Protein AF-A0A850XP18-F1 (afdb_monomer_lite)

Sequence (72 aa):
LQQVENPLEEAIKFLIPLKNLTGDDIETHLLAFEIYFRKGKFLLMLQSVKRAFAINSNNPWLHECLIKFSKA

Foldseek 3Di:
DDDDPCVLVVLVVVLVVCCVPVVLDLVSLLSQLVSCLVVVVLVSNVVSLVSSCVNPVPDPSSVVSVVSSVVD

pLDDT: mean 94.56, std 5.86, range [65.69, 98.75]

Radius of gyration: 12.4 Å; chains: 1; bounding box: 24×23×38 Å

Secondary structure (DSSP, 8-state):
-PPPSSHHHHHHHHHHHHHHH-TT-HHHHHHHHHHHHHTT-HHHHHHHHHHHHHH-TT-HHHHHHHHHHHH-

InterPro domains:
  IPR021183 N-terminal acetyltransferase A, auxiliary subunit [PF12569] (1-52)

Structure (mmCIF, N/CA/C/O backbone):
data_AF-A0A850XP18-F1
#
_entry.id   AF-A0A850XP18-F1
#
loop_
_atom_site.group_PDB
_atom_site.id
_atom_site.type_symbol
_atom_site.label_atom_id
_atom_site.label_alt_id
_atom_site.label_comp_id
_atom_site.label_asym_id
_atom_site.label_entity_id
_atom_site.label_seq_id
_atom_site.pdbx_PDB_ins_code
_atom_site.Cartn_x
_atom_site.Cartn_y
_atom_site.Cartn_z
_atom_site.occupancy
_atom_site.B_iso_or_equiv
_atom_site.auth_seq_id
_atom_site.auth_comp_id
_atom_site.auth_asym_id
_atom_site.auth_atom_id
_atom_site.pdbx_PDB_model_num
ATOM 1 N N . LEU A 1 1 ? 1.996 -3.982 27.749 1.00 65.69 1 LEU A N 1
ATOM 2 C CA . LEU A 1 1 ? 2.075 -3.127 26.541 1.00 65.69 1 LEU A CA 1
ATOM 3 C C . LEU A 1 1 ? 1.020 -2.038 26.682 1.00 65.69 1 LEU A C 1
ATOM 5 O O . LEU A 1 1 ? -0.110 -2.382 27.003 1.00 65.69 1 LEU A O 1
ATOM 9 N N . GLN A 1 2 ? 1.386 -0.762 26.545 1.00 77.38 2 GLN A N 1
ATOM 10 C CA . GLN A 1 2 ? 0.417 0.343 26.574 1.00 77.38 2 GLN A CA 1
ATOM 11 C C . GLN A 1 2 ? -0.425 0.319 25.287 1.00 77.38 2 GLN A C 1
ATOM 13 O O . GLN A 1 2 ? 0.122 0.089 24.209 1.00 77.38 2 GLN A O 1
ATOM 18 N N . GLN A 1 3 ? -1.743 0.510 25.395 1.00 80.06 3 GLN A N 1
ATOM 19 C CA . G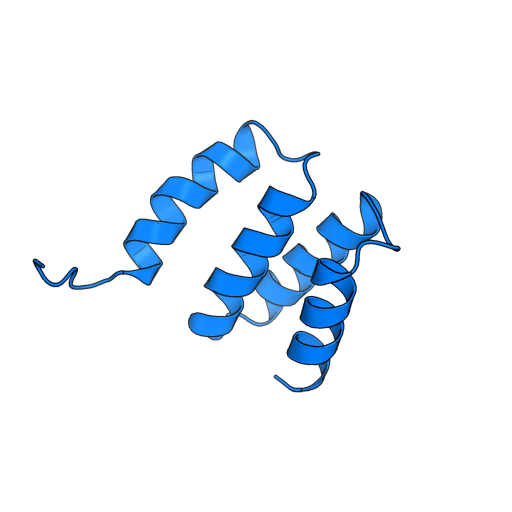LN A 1 3 ? -2.612 0.653 24.224 1.00 80.06 3 GLN A CA 1
ATOM 20 C C . GLN A 1 3 ? -2.401 2.030 23.593 1.00 80.06 3 GLN A C 1
ATOM 22 O O . GLN A 1 3 ? -2.462 3.048 24.276 1.00 80.06 3 GLN A O 1
ATOM 27 N N . VAL A 1 4 ? -2.169 2.049 22.283 1.00 83.56 4 VAL A N 1
ATOM 28 C CA . VAL A 1 4 ? -2.210 3.270 21.475 1.00 83.56 4 VAL A CA 1
ATOM 29 C C . VAL A 1 4 ? -3.660 3.488 21.057 1.00 83.56 4 VAL A C 1
ATOM 31 O O . VAL A 1 4 ? -4.250 2.588 20.464 1.00 83.56 4 VAL A O 1
ATOM 34 N N . GLU A 1 5 ? -4.228 4.659 21.349 1.00 86.25 5 GLU A N 1
ATOM 35 C CA . GLU A 1 5 ? -5.639 4.957 21.048 1.00 86.25 5 GLU A CA 1
ATOM 36 C C . GLU A 1 5 ? -5.940 4.923 19.543 1.00 86.25 5 GLU A C 1
ATOM 38 O O . GLU A 1 5 ? -6.940 4.351 19.119 1.00 86.25 5 GLU A O 1
ATOM 43 N N . ASN A 1 6 ? -5.050 5.492 18.721 1.00 89.44 6 ASN A N 1
ATOM 44 C CA . ASN A 1 6 ? -5.242 5.628 17.275 1.00 89.44 6 ASN A CA 1
ATOM 45 C C . ASN A 1 6 ? -4.045 5.062 16.489 1.00 89.44 6 ASN A C 1
ATOM 47 O O . ASN A 1 6 ? -3.312 5.815 15.843 1.00 89.44 6 ASN A O 1
ATOM 51 N N . PRO A 1 7 ? -3.822 3.734 16.504 1.00 91.75 7 PRO A N 1
ATOM 52 C CA . PRO A 1 7 ? -2.592 3.126 15.987 1.00 91.75 7 PRO A CA 1
ATOM 53 C C . PRO A 1 7 ? -2.352 3.412 14.498 1.00 91.75 7 PRO A C 1
ATOM 55 O O . PRO A 1 7 ? -1.212 3.574 14.072 1.00 91.75 7 PRO A O 1
ATOM 58 N N . LEU A 1 8 ? -3.419 3.530 13.699 1.00 92.81 8 LEU A N 1
ATOM 59 C CA . LEU A 1 8 ? -3.311 3.857 12.273 1.00 92.81 8 LEU A CA 1
ATOM 60 C C . LEU A 1 8 ? -2.992 5.335 12.017 1.00 92.81 8 LEU A C 1
ATOM 62 O O . LEU A 1 8 ? -2.355 5.636 11.011 1.00 92.81 8 LEU A O 1
ATOM 66 N N . GLU A 1 9 ? -3.426 6.253 12.886 1.00 92.56 9 GLU A N 1
ATOM 67 C CA . GLU A 1 9 ? -3.023 7.663 12.772 1.00 92.56 9 GLU A CA 1
ATOM 68 C C . GLU A 1 9 ? -1.560 7.840 13.165 1.00 92.56 9 GLU A C 1
ATOM 70 O O . GLU A 1 9 ? -0.820 8.542 12.478 1.00 92.56 9 GLU A O 1
ATOM 75 N N . GLU A 1 10 ? -1.107 7.133 14.202 1.00 93.25 10 GLU A N 1
ATOM 76 C CA . GLU A 1 10 ? 0.310 7.123 14.561 1.00 93.25 10 GLU A CA 1
ATOM 77 C C . GLU A 1 10 ? 1.168 6.534 13.435 1.00 93.25 10 GLU A C 1
ATOM 79 O O . GLU A 1 10 ? 2.175 7.130 13.062 1.00 93.25 10 GLU A O 1
ATOM 84 N N . ALA A 1 11 ? 0.736 5.441 12.796 1.00 93.12 11 ALA A N 1
ATOM 85 C CA . ALA A 1 11 ? 1.447 4.864 11.654 1.00 93.12 11 ALA A CA 1
ATOM 86 C C . ALA A 1 11 ? 1.590 5.848 10.475 1.00 93.12 11 ALA A C 1
ATOM 88 O O . ALA A 1 11 ? 2.633 5.888 9.821 1.00 93.12 11 ALA A O 1
ATOM 89 N N . ILE A 1 12 ? 0.578 6.687 10.217 1.00 91.81 12 ILE A N 1
ATOM 90 C CA . ILE A 1 12 ? 0.646 7.707 9.157 1.00 91.81 12 ILE A CA 1
ATOM 91 C C . ILE A 1 12 ? 1.745 8.734 9.438 1.00 91.81 12 ILE A C 1
ATOM 93 O O . ILE A 1 12 ? 2.422 9.157 8.500 1.00 91.81 12 ILE A O 1
ATOM 97 N N . LYS A 1 13 ? 1.965 9.110 10.703 1.00 92.88 13 LYS A N 1
ATOM 98 C CA . LYS A 1 13 ? 3.033 10.055 11.064 1.00 92.88 13 LYS A CA 1
ATOM 99 C C . LYS A 1 13 ? 4.416 9.535 10.679 1.00 92.88 13 LYS A C 1
ATOM 101 O O . LYS A 1 13 ? 5.249 10.332 10.266 1.00 92.88 13 LYS A O 1
ATOM 106 N N . PHE A 1 14 ? 4.637 8.220 10.745 1.00 91.38 14 PHE A N 1
ATOM 107 C CA . PHE A 1 14 ? 5.870 7.583 10.264 1.00 91.38 14 PHE A CA 1
ATOM 108 C C . PHE A 1 14 ? 5.887 7.403 8.744 1.00 91.38 14 PHE A C 1
ATOM 110 O O . PHE A 1 14 ? 6.937 7.511 8.118 1.00 91.38 14 PHE A O 1
ATOM 117 N N . LEU A 1 15 ? 4.726 7.186 8.125 1.00 92.31 15 LEU A N 1
ATOM 118 C CA . LEU A 1 15 ? 4.627 7.040 6.675 1.00 92.31 15 LEU A CA 1
ATOM 119 C C . LEU A 1 15 ? 4.953 8.340 5.920 1.00 92.31 15 LEU A C 1
ATOM 121 O O . LEU A 1 15 ? 5.524 8.292 4.834 1.00 92.31 15 LEU A O 1
ATOM 125 N N . ILE A 1 16 ? 4.574 9.502 6.459 1.00 90.81 16 ILE A N 1
ATOM 126 C CA . ILE A 1 16 ? 4.808 10.807 5.817 1.00 90.81 16 ILE A CA 1
ATOM 127 C C . ILE A 1 16 ? 6.296 11.042 5.489 1.00 90.81 16 ILE A C 1
ATOM 129 O O . ILE A 1 16 ? 6.588 11.305 4.321 1.00 90.81 16 ILE A O 1
ATOM 133 N N . PRO A 1 17 ? 7.246 10.937 6.441 1.00 93.19 17 PRO A N 1
ATOM 134 C CA . PRO A 1 17 ? 8.660 11.119 6.136 1.00 93.19 17 PRO A CA 1
ATOM 135 C C . PRO A 1 17 ? 9.193 10.073 5.152 1.00 93.19 17 PRO A C 1
ATOM 137 O O . PRO A 1 17 ? 9.939 10.455 4.256 1.00 93.19 17 PRO A O 1
ATOM 140 N N . LEU A 1 18 ? 8.754 8.808 5.224 1.00 89.94 18 LEU A N 1
ATOM 141 C CA . LEU A 1 18 ? 9.126 7.789 4.229 1.00 89.94 18 LEU A CA 1
ATOM 142 C C . LEU A 1 18 ? 8.694 8.208 2.817 1.00 89.94 18 LEU A C 1
ATOM 144 O O . LEU A 1 18 ? 9.495 8.253 1.894 1.00 89.94 18 LEU A O 1
ATOM 148 N N . LYS A 1 19 ? 7.443 8.642 2.640 1.00 86.88 19 LYS A N 1
ATOM 149 C CA . LYS A 1 19 ? 6.955 9.106 1.330 1.00 86.88 19 LYS A CA 1
ATOM 150 C C . LYS A 1 19 ? 7.726 10.307 0.779 1.00 86.88 19 LYS A C 1
ATOM 152 O O . LYS A 1 19 ? 7.771 10.466 -0.439 1.00 86.88 19 LYS A O 1
ATOM 157 N N . ASN A 1 20 ? 8.275 11.149 1.652 1.00 89.19 20 ASN A N 1
ATOM 158 C CA . ASN A 1 20 ? 9.000 12.357 1.263 1.00 89.19 20 ASN A CA 1
ATOM 159 C C . ASN A 1 20 ? 10.483 12.095 0.971 1.00 89.19 20 ASN A C 1
ATOM 161 O O . ASN A 1 20 ? 11.054 12.785 0.133 1.00 89.19 20 ASN A O 1
ATOM 165 N N . LEU A 1 21 ? 11.101 11.143 1.674 1.00 91.75 21 LEU A N 1
ATOM 166 C CA . LEU A 1 21 ? 12.544 10.893 1.617 1.00 91.75 21 LEU A CA 1
ATOM 167 C C . LEU A 1 21 ? 12.910 9.655 0.789 1.00 91.75 21 LEU A C 1
ATOM 169 O O . LEU A 1 21 ? 13.999 9.610 0.232 1.00 91.75 21 LEU A O 1
ATOM 173 N N . THR A 1 22 ? 12.010 8.676 0.702 1.00 90.62 22 THR A N 1
ATOM 174 C CA . THR A 1 22 ? 12.215 7.370 0.053 1.00 90.62 22 THR A CA 1
ATOM 175 C C . THR A 1 22 ? 11.030 7.030 -0.856 1.00 90.62 22 THR A C 1
ATOM 177 O O . THR A 1 22 ? 10.443 5.947 -0.807 1.00 90.62 22 THR A O 1
ATOM 180 N N . GLY A 1 23 ? 10.615 8.002 -1.677 1.00 86.56 23 GLY A N 1
ATOM 181 C CA . GLY A 1 23 ? 9.481 7.868 -2.598 1.00 86.56 23 GLY A CA 1
ATOM 182 C C . GLY A 1 23 ? 9.735 6.944 -3.797 1.00 86.56 23 GLY A C 1
ATOM 183 O O . GLY A 1 23 ? 8.789 6.591 -4.498 1.00 86.56 23 GLY A O 1
ATOM 184 N N . ASP A 1 24 ? 10.983 6.563 -4.030 1.00 92.62 24 ASP A N 1
ATOM 185 C CA . ASP A 1 24 ? 11.462 5.598 -5.021 1.00 92.62 24 ASP A CA 1
ATOM 186 C C . ASP A 1 24 ? 11.633 4.179 -4.451 1.00 92.62 24 ASP A C 1
ATOM 188 O O . ASP A 1 24 ? 11.792 3.229 -5.215 1.00 92.62 24 ASP A O 1
ATOM 192 N N . ASP A 1 25 ? 11.524 4.013 -3.131 1.00 96.00 25 ASP A N 1
ATOM 193 C CA . ASP A 1 25 ? 11.485 2.707 -2.482 1.00 96.00 25 ASP A CA 1
ATOM 194 C C . ASP A 1 25 ? 10.076 2.102 -2.580 1.00 96.00 25 ASP A C 1
ATOM 196 O O . ASP A 1 25 ? 9.065 2.717 -2.216 1.00 96.00 25 ASP A O 1
ATOM 200 N N . ILE A 1 26 ? 9.996 0.867 -3.077 1.00 98.00 26 ILE A N 1
ATOM 201 C CA . ILE A 1 26 ? 8.735 0.142 -3.201 1.00 98.00 26 ILE A CA 1
ATOM 202 C C . ILE A 1 26 ? 8.094 -0.122 -1.834 1.00 98.00 26 ILE A C 1
ATOM 204 O O . ILE A 1 26 ? 6.868 -0.030 -1.719 1.00 98.00 26 ILE A O 1
ATOM 208 N N . GLU A 1 27 ? 8.891 -0.388 -0.795 1.00 96.88 27 GLU A N 1
ATOM 209 C CA . GLU A 1 27 ? 8.386 -0.714 0.543 1.00 96.88 27 GLU A CA 1
ATOM 210 C C . GLU A 1 27 ? 7.580 0.447 1.132 1.00 96.88 27 GLU A C 1
ATOM 212 O O . GLU A 1 27 ? 6.520 0.228 1.722 1.00 96.88 27 GLU A O 1
ATOM 217 N N . THR A 1 28 ? 7.990 1.692 0.862 1.00 97.31 28 THR A N 1
ATOM 218 C CA . THR A 1 28 ? 7.250 2.905 1.237 1.00 97.31 28 THR A CA 1
ATOM 219 C C . THR A 1 28 ? 5.799 2.864 0.746 1.00 97.31 28 THR A C 1
ATOM 221 O O . THR A 1 28 ? 4.864 3.175 1.492 1.00 97.31 28 THR A O 1
ATOM 224 N N . HIS A 1 29 ? 5.574 2.476 -0.514 1.00 98.12 29 HIS A N 1
ATOM 225 C CA . HIS A 1 29 ? 4.227 2.446 -1.096 1.00 98.12 29 HIS A CA 1
ATOM 226 C C . HIS A 1 29 ? 3.434 1.212 -0.661 1.00 98.12 29 HIS A C 1
ATOM 228 O O . HIS A 1 29 ? 2.216 1.309 -0.495 1.00 98.12 29 HIS A O 1
ATOM 234 N N . LEU A 1 30 ? 4.094 0.077 -0.422 1.00 98.38 30 LEU A N 1
ATOM 235 C CA . LEU A 1 30 ? 3.446 -1.133 0.099 1.00 98.38 30 LEU A CA 1
ATOM 236 C C . LEU A 1 30 ? 2.986 -0.946 1.555 1.00 98.38 30 LEU A C 1
ATOM 238 O O . LEU A 1 30 ? 1.845 -1.267 1.891 1.00 98.38 30 LEU A O 1
ATOM 242 N N . LEU A 1 31 ? 3.797 -0.302 2.397 1.00 97.56 31 LEU A N 1
ATOM 243 C CA . LEU A 1 31 ? 3.396 0.113 3.745 1.00 97.56 31 LEU A CA 1
ATOM 244 C C . LEU A 1 31 ? 2.230 1.107 3.706 1.00 97.56 31 LEU A C 1
ATOM 246 O O . LEU A 1 31 ? 1.265 0.973 4.464 1.00 97.56 31 LEU A O 1
ATOM 250 N N . ALA A 1 32 ? 2.274 2.079 2.786 1.00 97.62 32 ALA A N 1
ATOM 251 C CA . ALA A 1 32 ? 1.163 3.002 2.582 1.00 97.62 32 ALA A CA 1
ATOM 252 C C . ALA A 1 32 ? -0.138 2.258 2.247 1.00 97.62 32 ALA A C 1
ATOM 254 O O . ALA A 1 32 ? -1.190 2.578 2.802 1.00 97.62 32 ALA A O 1
ATOM 255 N N . PHE A 1 33 ? -0.072 1.260 1.359 1.00 98.31 33 PHE A N 1
ATOM 256 C CA . PHE A 1 33 ? -1.223 0.431 1.010 1.00 98.31 33 PHE A CA 1
ATOM 257 C C . PHE A 1 33 ? -1.827 -0.250 2.244 1.00 98.31 33 PHE A C 1
ATOM 259 O O . PHE A 1 33 ? -3.026 -0.120 2.470 1.00 98.31 33 PHE A O 1
ATOM 266 N N . GLU A 1 34 ? -1.019 -0.914 3.071 1.00 97.94 34 GLU A N 1
ATOM 267 C CA . GLU A 1 34 ? -1.495 -1.645 4.256 1.00 97.94 34 GLU A CA 1
ATOM 268 C C . GLU A 1 34 ? -2.190 -0.737 5.287 1.00 97.94 34 GLU A C 1
ATOM 270 O O . GLU A 1 34 ? -3.182 -1.138 5.913 1.00 97.94 34 GLU A O 1
ATOM 275 N N . ILE A 1 35 ? -1.705 0.499 5.445 1.00 97.19 35 ILE A N 1
ATOM 276 C CA . ILE A 1 35 ? -2.337 1.512 6.300 1.00 97.19 35 ILE A CA 1
ATOM 277 C C . ILE A 1 35 ? -3.676 1.949 5.695 1.00 97.19 35 ILE A C 1
ATOM 279 O O . ILE A 1 35 ? -4.699 1.959 6.383 1.00 97.19 35 ILE A O 1
ATOM 283 N N . TYR A 1 36 ? -3.699 2.300 4.406 1.00 97.56 36 TYR A N 1
ATOM 284 C CA . TYR A 1 36 ? -4.912 2.788 3.747 1.00 97.56 36 TYR A CA 1
ATOM 285 C C . TYR A 1 36 ? -5.982 1.710 3.582 1.00 97.56 36 TYR A C 1
ATOM 287 O O . TYR A 1 36 ? -7.165 2.032 3.687 1.00 97.56 36 TYR A O 1
ATOM 295 N N . PHE A 1 37 ? -5.578 0.452 3.415 1.00 97.81 37 PHE A N 1
ATOM 296 C CA . PHE A 1 37 ? -6.455 -0.712 3.426 1.00 97.81 37 PHE A CA 1
ATOM 297 C C . PHE A 1 37 ? -7.201 -0.818 4.760 1.00 97.81 37 PHE A C 1
ATOM 299 O O . PHE A 1 37 ? -8.429 -0.815 4.780 1.00 97.81 37 PHE A O 1
ATOM 306 N N . ARG A 1 38 ? -6.485 -0.775 5.894 1.00 96.44 38 ARG A N 1
ATOM 307 C CA . ARG A 1 38 ? -7.107 -0.810 7.234 1.00 96.44 38 ARG A CA 1
ATOM 308 C C . ARG A 1 38 ? -7.976 0.412 7.538 1.00 96.44 38 ARG A C 1
ATOM 310 O O . ARG A 1 38 ? -8.900 0.311 8.337 1.00 96.44 38 ARG A O 1
ATOM 317 N N . LYS A 1 39 ? -7.701 1.559 6.909 1.00 95.38 39 LYS A N 1
ATOM 318 C CA . LYS A 1 39 ? -8.514 2.783 7.032 1.00 95.38 39 LYS A CA 1
ATOM 319 C C . LYS A 1 39 ? -9.682 2.866 6.038 1.00 95.38 39 LYS A C 1
ATOM 321 O O . LYS A 1 39 ? -10.401 3.864 6.070 1.00 95.38 39 LYS A O 1
ATOM 326 N N . GLY A 1 40 ? -9.841 1.907 5.121 1.00 95.94 40 GLY A N 1
ATOM 327 C CA . GLY A 1 40 ? -10.879 1.946 4.083 1.00 95.94 40 GLY A CA 1
ATOM 328 C C . GLY A 1 40 ? -10.725 3.102 3.081 1.00 95.94 40 GLY A C 1
ATOM 329 O O . GLY A 1 40 ? -11.712 3.640 2.583 1.00 95.94 40 GLY A O 1
ATOM 330 N N . LYS A 1 41 ? -9.494 3.552 2.800 1.00 97.12 41 LYS A N 1
ATOM 331 C CA . LYS A 1 41 ? -9.221 4.685 1.893 1.00 97.12 41 LYS A CA 1
ATOM 332 C C . LYS A 1 41 ? -8.907 4.201 0.473 1.00 97.12 41 LYS A C 1
ATOM 334 O O . LYS A 1 41 ? -7.762 4.263 0.029 1.00 97.12 41 LYS A O 1
ATOM 339 N N . PHE A 1 42 ? -9.939 3.782 -0.257 1.00 97.62 42 PHE A N 1
ATOM 340 C CA . PHE A 1 42 ? -9.820 3.100 -1.556 1.00 97.62 42 PHE A CA 1
ATOM 341 C C . PHE A 1 42 ? -8.958 3.825 -2.608 1.00 97.62 42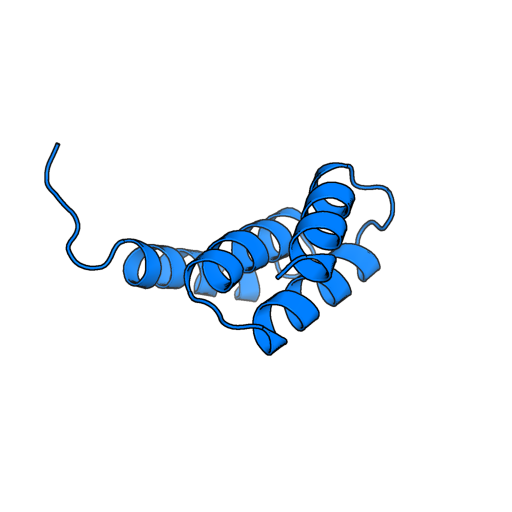 PHE A C 1
ATOM 343 O O . PHE A 1 42 ? -8.067 3.229 -3.210 1.00 97.62 42 PHE A O 1
ATOM 350 N N . LEU A 1 43 ? -9.150 5.135 -2.806 1.00 98.31 43 LEU A N 1
ATOM 351 C CA . LEU A 1 43 ? -8.354 5.896 -3.784 1.00 98.31 43 LEU A CA 1
ATOM 352 C C . LEU A 1 43 ? -6.865 5.968 -3.413 1.0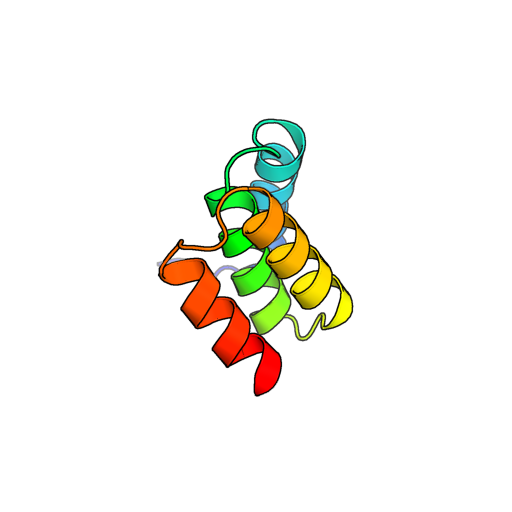0 98.31 43 LEU A C 1
ATOM 354 O O . LEU A 1 43 ? -6.004 5.943 -4.292 1.00 98.31 43 LEU A O 1
ATOM 358 N N . LEU A 1 44 ? -6.556 6.023 -2.116 1.00 97.75 44 LEU A N 1
ATOM 359 C CA . LEU A 1 44 ? -5.176 6.021 -1.636 1.00 97.75 44 LEU A CA 1
ATOM 360 C C . LEU A 1 44 ? -4.549 4.628 -1.756 1.00 97.75 44 LEU A C 1
ATOM 362 O O . LEU A 1 44 ? -3.373 4.526 -2.090 1.00 97.75 44 LEU A O 1
ATOM 366 N N . MET A 1 45 ? -5.335 3.560 -1.584 1.00 98.50 45 MET A N 1
ATOM 367 C CA . MET A 1 45 ? -4.895 2.196 -1.891 1.00 98.50 45 MET A CA 1
ATOM 368 C C . MET A 1 45 ? -4.509 2.061 -3.370 1.00 98.50 45 MET A C 1
ATOM 370 O O . MET A 1 45 ? -3.415 1.582 -3.670 1.00 98.50 45 MET A O 1
ATOM 374 N N . LEU A 1 46 ? -5.358 2.547 -4.287 1.00 98.56 46 LEU A N 1
ATOM 375 C CA . LEU A 1 46 ? -5.072 2.537 -5.726 1.00 98.56 46 LEU A CA 1
ATOM 376 C C . LEU A 1 46 ? -3.802 3.334 -6.055 1.00 98.56 46 LEU A C 1
ATOM 378 O O . LEU A 1 46 ? -2.961 2.889 -6.836 1.00 98.56 46 LEU A O 1
ATOM 382 N N . GLN A 1 47 ? -3.646 4.515 -5.455 1.00 98.25 47 GLN A N 1
ATOM 383 C CA . GLN A 1 47 ? -2.451 5.335 -5.634 1.00 98.25 47 GLN A CA 1
ATOM 384 C C . GLN A 1 47 ? -1.185 4.586 -5.194 1.00 98.25 47 GLN A C 1
ATOM 386 O O . GLN A 1 47 ? -0.193 4.603 -5.925 1.00 98.25 47 GLN A O 1
ATOM 391 N N . SER A 1 48 ? -1.226 3.922 -4.037 1.00 98.19 48 SER A N 1
ATOM 392 C CA . SER A 1 48 ? -0.104 3.142 -3.513 1.00 98.19 48 SER A CA 1
ATOM 393 C C . SER A 1 48 ? 0.302 2.010 -4.456 1.00 98.19 48 SER A C 1
ATOM 395 O O . SER A 1 48 ? 1.470 1.935 -4.835 1.00 98.19 48 SER A O 1
ATOM 397 N N . VAL A 1 49 ? -0.644 1.178 -4.915 1.00 98.50 49 VAL A N 1
ATOM 398 C CA . VAL A 1 49 ? -0.306 0.057 -5.816 1.00 98.50 49 VAL A CA 1
ATOM 399 C C . VAL A 1 49 ? 0.202 0.537 -7.175 1.00 98.50 49 VAL A C 1
ATOM 401 O O . VAL A 1 49 ? 1.127 -0.062 -7.712 1.00 98.50 49 VAL A O 1
ATOM 404 N N . LYS A 1 50 ? -0.316 1.652 -7.714 1.00 98.50 50 LYS A N 1
ATOM 405 C CA . LYS A 1 50 ? 0.188 2.228 -8.975 1.00 98.50 50 LYS A CA 1
ATOM 406 C C . LYS A 1 50 ? 1.636 2.701 -8.858 1.00 98.50 50 LYS A C 1
ATOM 408 O O . LYS A 1 50 ? 2.410 2.512 -9.791 1.00 98.50 50 LYS A O 1
ATOM 413 N N . ARG A 1 51 ? 2.002 3.321 -7.732 1.00 98.12 51 ARG A N 1
ATOM 414 C CA . ARG A 1 51 ? 3.375 3.787 -7.487 1.00 98.12 51 ARG A CA 1
ATOM 415 C C . ARG A 1 51 ? 4.336 2.625 -7.260 1.00 98.12 51 ARG A C 1
ATOM 417 O O . ARG A 1 51 ? 5.380 2.591 -7.895 1.00 98.12 51 ARG A O 1
ATOM 424 N N . ALA A 1 52 ? 3.947 1.645 -6.445 1.00 98.50 52 ALA A N 1
ATOM 425 C CA . ALA A 1 52 ? 4.728 0.426 -6.244 1.00 98.50 52 ALA A CA 1
ATOM 426 C C . ALA A 1 52 ? 4.954 -0.339 -7.562 1.00 98.50 52 ALA A C 1
ATOM 428 O O . ALA A 1 52 ? 6.075 -0.749 -7.856 1.00 98.50 52 ALA A O 1
ATOM 429 N N . PHE A 1 53 ? 3.915 -0.461 -8.396 1.00 98.50 53 PHE A N 1
ATOM 430 C CA . PHE A 1 53 ? 4.010 -1.098 -9.712 1.00 98.50 53 PHE A CA 1
ATOM 431 C C . PHE A 1 53 ? 4.984 -0.383 -10.652 1.00 98.50 53 PHE A C 1
ATOM 433 O O . PHE A 1 53 ? 5.694 -1.045 -11.403 1.00 98.50 53 PHE A O 1
ATOM 440 N N . ALA A 1 54 ? 5.044 0.951 -10.598 1.00 98.38 54 ALA A N 1
ATOM 441 C CA . ALA A 1 54 ? 5.982 1.731 -11.401 1.00 98.38 54 ALA A CA 1
ATOM 442 C C . ALA A 1 54 ? 7.453 1.532 -10.986 1.00 98.38 54 ALA A C 1
ATOM 444 O O . ALA A 1 54 ? 8.336 1.748 -11.809 1.00 98.38 54 ALA A O 1
ATOM 445 N N . ILE A 1 55 ? 7.713 1.123 -9.738 1.00 98.00 55 ILE A N 1
ATOM 446 C CA . ILE A 1 55 ? 9.064 0.862 -9.217 1.00 98.00 55 ILE A CA 1
ATOM 447 C C . ILE A 1 55 ? 9.496 -0.575 -9.531 1.00 98.00 55 ILE A C 1
ATOM 449 O O . ILE A 1 55 ? 10.552 -0.793 -10.117 1.00 98.00 55 ILE A O 1
ATOM 453 N N . ASN A 1 56 ? 8.689 -1.568 -9.147 1.00 98.19 56 ASN A N 1
ATOM 454 C CA . ASN A 1 56 ? 8.978 -2.977 -9.411 1.00 98.19 56 ASN A CA 1
ATOM 455 C C . ASN A 1 56 ? 7.682 -3.796 -9.497 1.00 98.19 56 ASN A C 1
ATOM 457 O O . ASN A 1 56 ? 7.136 -4.247 -8.489 1.00 98.19 56 ASN A O 1
ATOM 461 N N . SER A 1 57 ? 7.218 -4.032 -10.724 1.00 98.19 57 SER A N 1
ATOM 462 C CA . SER A 1 57 ? 5.990 -4.780 -11.018 1.00 98.19 57 SER A CA 1
ATOM 463 C C . SER A 1 57 ? 6.047 -6.272 -10.668 1.00 98.19 57 SER A C 1
ATOM 465 O O . SER A 1 57 ? 4.996 -6.892 -10.526 1.00 98.19 57 SER A O 1
ATOM 467 N N . ASN A 1 58 ? 7.241 -6.846 -10.488 1.00 98.19 58 ASN A N 1
ATOM 468 C CA . ASN A 1 58 ? 7.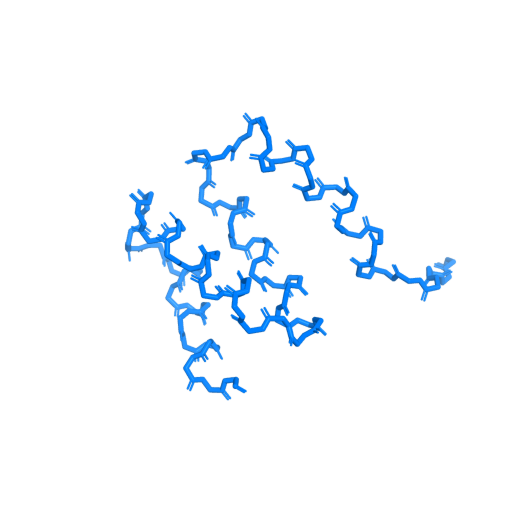440 -8.265 -10.173 1.00 98.19 58 ASN A CA 1
ATOM 469 C C . ASN A 1 58 ? 7.615 -8.529 -8.667 1.00 98.19 58 ASN A C 1
ATOM 471 O O . ASN A 1 58 ? 7.947 -9.645 -8.266 1.00 98.19 58 ASN A O 1
ATOM 475 N N . ASN A 1 59 ? 7.424 -7.517 -7.815 1.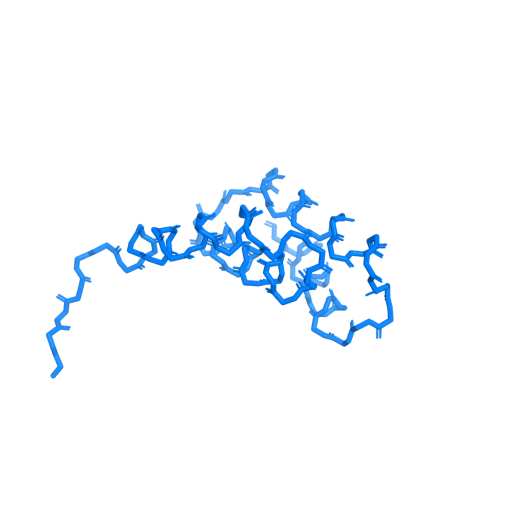00 98.50 59 ASN A N 1
ATOM 476 C CA . ASN A 1 59 ? 7.550 -7.683 -6.372 1.00 98.50 59 ASN A CA 1
ATOM 477 C C . ASN A 1 59 ? 6.407 -8.570 -5.810 1.00 98.50 59 ASN A C 1
ATOM 479 O O . ASN A 1 59 ? 5.232 -8.299 -6.072 1.00 98.50 59 ASN A O 1
ATOM 483 N N . PRO A 1 60 ? 6.710 -9.607 -5.007 1.00 98.50 60 PRO A N 1
ATOM 484 C CA . PRO A 1 60 ? 5.692 -10.528 -4.497 1.00 98.50 60 PRO A CA 1
ATOM 485 C C . PRO A 1 60 ? 4.709 -9.862 -3.524 1.00 98.50 60 PRO A C 1
ATOM 487 O O . PRO A 1 60 ? 3.516 -10.157 -3.553 1.00 98.50 60 PRO A O 1
ATOM 490 N N . TRP A 1 61 ? 5.164 -8.908 -2.709 1.00 98.62 61 TRP A N 1
ATOM 491 C CA . TRP A 1 61 ? 4.282 -8.190 -1.789 1.00 98.62 61 TRP A CA 1
ATOM 492 C C . TRP A 1 61 ? 3.357 -7.217 -2.539 1.00 98.62 61 TRP A C 1
ATOM 494 O O . TRP A 1 61 ? 2.181 -7.079 -2.190 1.00 98.62 61 TRP A O 1
ATOM 504 N N . LEU A 1 62 ? 3.818 -6.621 -3.646 1.00 98.75 62 LEU A N 1
ATOM 505 C CA . LEU A 1 62 ? 2.935 -5.890 -4.562 1.00 98.75 62 LEU A CA 1
ATOM 506 C C . LEU A 1 62 ? 1.827 -6.793 -5.117 1.00 98.75 62 LEU A C 1
ATOM 508 O O . LEU A 1 62 ? 0.668 -6.378 -5.151 1.00 98.75 62 LEU A O 1
ATOM 512 N N . HIS A 1 63 ? 2.157 -8.019 -5.525 1.00 98.62 63 HIS A N 1
ATOM 513 C CA . HIS A 1 63 ? 1.161 -8.968 -6.020 1.00 98.62 63 HIS A CA 1
ATOM 514 C C . HIS A 1 63 ? 0.066 -9.243 -4.976 1.00 98.62 63 HIS A C 1
ATOM 516 O O . HIS A 1 63 ? -1.124 -9.171 -5.292 1.00 98.62 63 HIS A O 1
ATOM 522 N N . GLU A 1 64 ? 0.440 -9.450 -3.711 1.00 98.56 64 GLU A N 1
ATOM 523 C CA . GLU A 1 64 ? -0.530 -9.582 -2.618 1.00 98.56 64 GLU A CA 1
ATOM 524 C C . GLU A 1 64 ? -1.402 -8.333 -2.449 1.00 98.56 64 GLU A C 1
ATOM 526 O O . GLU A 1 64 ? -2.618 -8.444 -2.275 1.00 98.56 64 GLU A O 1
ATOM 531 N N . CYS A 1 65 ? -0.803 -7.139 -2.519 1.00 98.56 65 CYS A N 1
ATOM 532 C CA . CYS A 1 65 ? -1.532 -5.876 -2.412 1.00 98.56 65 CYS A CA 1
ATOM 533 C C . CYS A 1 65 ? -2.547 -5.709 -3.551 1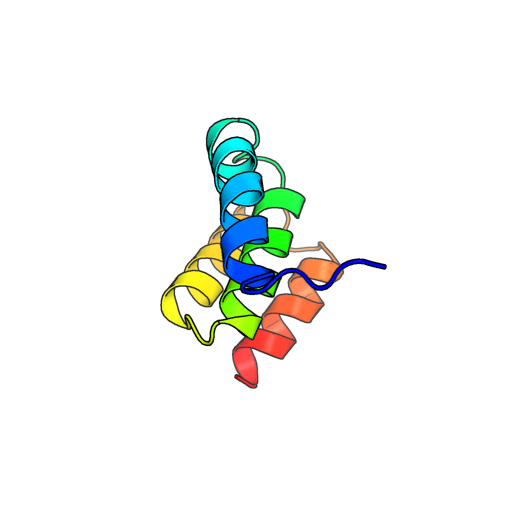.00 98.56 65 CYS A C 1
ATOM 535 O O . CYS A 1 65 ? -3.668 -5.267 -3.308 1.00 98.56 65 CYS A O 1
ATOM 537 N N . LEU A 1 66 ? -2.204 -6.113 -4.777 1.00 98.56 66 LEU A N 1
ATOM 538 C CA . LEU A 1 66 ? -3.120 -6.088 -5.922 1.00 98.56 66 LEU A CA 1
ATOM 539 C C . LEU A 1 66 ? -4.300 -7.053 -5.732 1.00 98.56 66 LEU A C 1
ATOM 541 O O . LEU A 1 66 ? -5.443 -6.676 -5.993 1.00 98.56 66 LEU A O 1
ATOM 545 N N . ILE A 1 67 ? -4.055 -8.263 -5.212 1.00 98.44 67 ILE A N 1
ATOM 546 C CA . ILE A 1 67 ? -5.130 -9.211 -4.879 1.00 98.44 67 ILE A CA 1
ATOM 547 C C . ILE A 1 67 ? -6.032 -8.635 -3.783 1.00 98.44 67 ILE A C 1
ATOM 549 O O . ILE A 1 67 ? -7.254 -8.654 -3.936 1.00 98.44 67 ILE A O 1
ATOM 553 N N . LYS A 1 68 ? -5.454 -8.099 -2.699 1.00 98.12 68 LYS A N 1
ATOM 554 C CA . LYS A 1 68 ? -6.211 -7.449 -1.615 1.00 98.12 68 LYS A CA 1
ATOM 555 C C . LYS A 1 68 ? -7.054 -6.291 -2.149 1.00 98.12 68 LYS A C 1
ATOM 557 O O . LYS A 1 68 ? -8.230 -6.214 -1.824 1.00 98.12 68 LYS A O 1
ATOM 562 N N . PHE A 1 69 ? -6.480 -5.439 -3.002 1.00 98.06 69 PHE A N 1
ATOM 563 C CA . PHE A 1 69 ? -7.176 -4.312 -3.624 1.00 98.06 69 PHE A CA 1
ATOM 564 C C . PHE A 1 69 ? -8.371 -4.761 -4.469 1.00 98.06 69 PHE A C 1
ATOM 566 O O . PHE A 1 69 ? -9.438 -4.176 -4.362 1.00 98.06 69 PHE A O 1
ATOM 573 N N . SER A 1 70 ? -8.215 -5.819 -5.273 1.00 97.38 70 SER A N 1
ATOM 574 C CA . SER A 1 70 ? -9.296 -6.329 -6.132 1.00 97.38 70 SER A CA 1
ATOM 575 C C . SER A 1 70 ? -10.503 -6.888 -5.368 1.00 97.38 70 SER A C 1
ATOM 577 O O . SER A 1 70 ? -11.579 -7.023 -5.944 1.00 97.38 70 SER A O 1
ATOM 579 N N . LYS A 1 71 ? -10.313 -7.242 -4.091 1.00 94.00 71 LYS A N 1
ATOM 580 C CA . LYS A 1 71 ? -11.326 -7.843 -3.212 1.00 94.00 71 LYS A CA 1
ATOM 581 C C . LYS A 1 71 ? -11.894 -6.862 -2.178 1.00 94.00 71 LYS A C 1
ATOM 583 O O . LYS A 1 71 ? -12.774 -7.265 -1.420 1.00 94.00 71 LYS A O 1
ATOM 588 N N . ALA A 1 72 ? -11.337 -5.653 -2.094 1.00 84.19 72 ALA A N 1
ATOM 589 C CA . ALA A 1 72 ? -11.732 -4.604 -1.154 1.00 84.19 72 ALA A CA 1
ATOM 590 C C . ALA A 1 72 ? -12.925 -3.807 -1.687 1.00 84.19 72 ALA A C 1
ATOM 592 O O . ALA A 1 72 ? -13.784 -3.444 -0.856 1.00 84.19 72 ALA A O 1
#

Organism: Piaya cayana (NCBI:txid33601)